Protein AF-Q117N8-F1 (afdb_monomer_lite)

Structure (mmCIF, N/CA/C/O backbone):
data_AF-Q117N8-F1
#
_entry.id   AF-Q117N8-F1
#
loop_
_atom_site.group_PDB
_atom_site.id
_atom_site.type_symbol
_atom_site.label_atom_id
_atom_site.label_alt_id
_atom_site.label_comp_id
_atom_site.label_asym_id
_atom_site.label_entity_id
_atom_site.label_seq_id
_atom_site.pdbx_PDB_ins_code
_atom_site.Cartn_x
_atom_site.Cartn_y
_atom_site.Cartn_z
_atom_site.occupancy
_atom_site.B_iso_or_equiv
_atom_site.auth_seq_id
_atom_site.auth_comp_id
_atom_site.auth_asym_id
_atom_site.auth_atom_id
_atom_site.pdbx_PDB_model_num
ATOM 1 N N . MET A 1 1 ? 3.685 -22.606 -21.678 1.00 60.94 1 MET A N 1
ATOM 2 C CA . MET A 1 1 ? 3.085 -22.719 -20.333 1.00 60.94 1 MET A CA 1
ATOM 3 C C . MET A 1 1 ? 2.869 -21.292 -19.857 1.00 60.94 1 MET A C 1
ATOM 5 O O . MET A 1 1 ? 3.808 -20.521 -19.971 1.00 60.94 1 MET A O 1
ATOM 9 N N . ILE A 1 2 ? 1.645 -20.903 -19.489 1.00 78.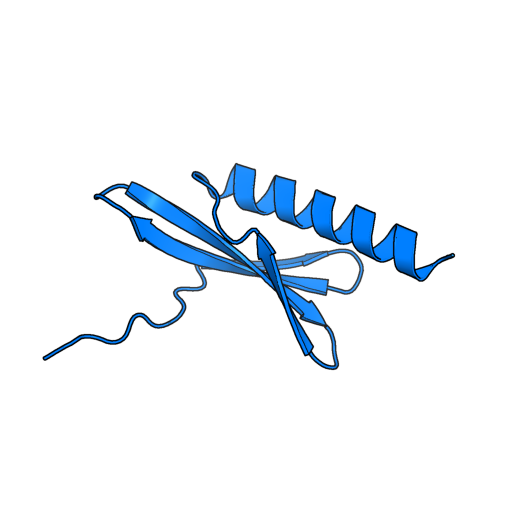94 2 ILE A N 1
ATOM 10 C CA . ILE A 1 2 ? 1.380 -19.564 -18.939 1.00 78.94 2 ILE A CA 1
ATOM 11 C C . ILE A 1 2 ? 1.801 -19.629 -17.475 1.00 78.94 2 ILE A C 1
ATOM 13 O O . ILE A 1 2 ? 1.271 -20.458 -16.738 1.00 78.94 2 ILE A O 1
ATOM 17 N N . GLU A 1 3 ? 2.790 -18.833 -17.089 1.00 79.25 3 GLU A N 1
ATOM 18 C CA . GLU A 1 3 ? 3.193 -18.713 -15.693 1.00 79.25 3 GLU A CA 1
ATOM 19 C C . GLU A 1 3 ? 2.160 -17.830 -14.978 1.00 79.25 3 GLU A C 1
ATOM 21 O O . GLU A 1 3 ? 1.907 -16.711 -15.432 1.00 79.25 3 GLU A O 1
ATOM 26 N N . PRO A 1 4 ? 1.465 -18.341 -13.949 1.00 79.44 4 PRO A N 1
ATOM 27 C CA . PRO A 1 4 ? 0.510 -17.540 -13.198 1.00 79.44 4 PRO A CA 1
ATOM 28 C C . PRO A 1 4 ? 1.227 -16.408 -12.459 1.00 79.44 4 PRO A C 1
ATOM 30 O O . PRO A 1 4 ? 2.220 -16.634 -11.769 1.00 79.44 4 PRO A O 1
ATOM 33 N N . ASP A 1 5 ? 0.685 -15.200 -12.586 1.00 78.06 5 ASP A N 1
ATOM 34 C CA . ASP A 1 5 ? 1.172 -14.016 -11.884 1.00 78.06 5 ASP A CA 1
ATOM 35 C C . ASP A 1 5 ? 0.692 -14.057 -10.427 1.00 78.06 5 ASP A C 1
ATOM 37 O O . ASP A 1 5 ? -0.434 -13.668 -10.095 1.00 78.06 5 ASP A O 1
ATOM 41 N N . PHE A 1 6 ? 1.508 -14.664 -9.566 1.00 84.38 6 PHE A N 1
ATOM 42 C CA . PHE A 1 6 ? 1.240 -14.720 -8.136 1.00 84.38 6 PHE A CA 1
ATOM 43 C C . PHE A 1 6 ? 1.613 -13.393 -7.469 1.00 84.38 6 PHE A C 1
ATOM 45 O O . PHE A 1 6 ? 2.640 -12.816 -7.820 1.00 84.38 6 PHE A O 1
ATOM 52 N N . PRO A 1 7 ? 0.859 -12.954 -6.439 1.00 86.69 7 PRO A N 1
ATOM 53 C CA . PRO A 1 7 ? 1.219 -11.765 -5.680 1.00 86.69 7 PRO A CA 1
ATOM 54 C C . PRO A 1 7 ? 2.654 -11.852 -5.158 1.00 86.69 7 PRO A C 1
ATOM 56 O O . PRO A 1 7 ? 3.014 -12.765 -4.410 1.00 86.69 7 PRO A O 1
ATOM 59 N N . HIS A 1 8 ? 3.457 -10.861 -5.508 1.00 94.56 8 HIS A N 1
ATOM 60 C CA . HIS A 1 8 ? 4.832 -10.707 -5.084 1.00 94.56 8 HIS A CA 1
ATOM 61 C C . HIS A 1 8 ? 4.893 -9.607 -4.022 1.00 94.56 8 HIS A C 1
ATOM 63 O O . HIS A 1 8 ? 5.261 -8.455 -4.268 1.00 94.56 8 HIS A O 1
ATOM 69 N N . ILE A 1 9 ? 4.480 -9.967 -2.803 1.00 97.06 9 ILE A N 1
ATOM 70 C CA . ILE A 1 9 ? 4.422 -9.029 -1.679 1.00 97.06 9 ILE A CA 1
ATOM 71 C C . ILE A 1 9 ? 5.836 -8.678 -1.209 1.00 97.06 9 ILE A C 1
ATOM 73 O O . ILE A 1 9 ? 6.523 -9.484 -0.585 1.00 97.06 9 ILE A O 1
ATOM 77 N N . ILE A 1 10 ? 6.247 -7.435 -1.447 1.00 97.69 10 ILE A N 1
ATOM 78 C CA . ILE A 1 10 ? 7.588 -6.928 -1.117 1.00 97.69 10 ILE A CA 1
ATOM 79 C C . ILE A 1 10 ? 7.642 -6.132 0.191 1.00 97.69 10 ILE A C 1
ATOM 81 O O . ILE A 1 10 ? 8.722 -5.839 0.708 1.00 97.69 10 ILE A O 1
ATOM 85 N N . LEU A 1 11 ? 6.489 -5.709 0.717 1.00 97.88 11 LEU A N 1
ATOM 86 C CA . LEU A 1 11 ? 6.405 -4.958 1.966 1.00 97.88 11 LEU A CA 1
ATOM 87 C C . LEU A 1 11 ? 5.071 -5.220 2.656 1.0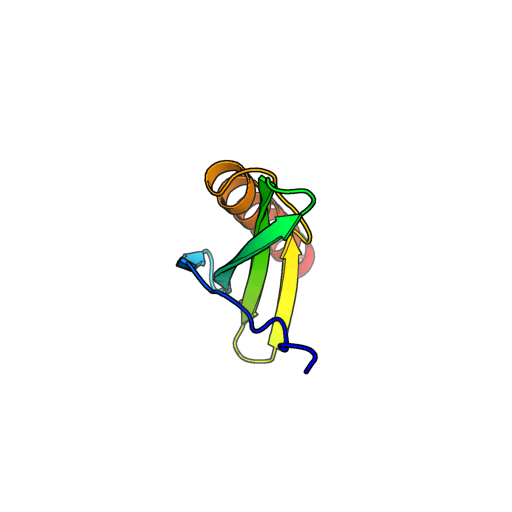0 97.88 11 LEU A C 1
ATOM 89 O O . LEU A 1 11 ? 4.018 -5.087 2.042 1.00 97.88 11 LEU A O 1
ATOM 93 N N . THR A 1 12 ? 5.127 -5.510 3.954 1.00 98.19 12 THR A N 1
ATOM 94 C CA . THR A 1 12 ? 3.948 -5.620 4.821 1.00 98.19 12 THR A CA 1
ATOM 95 C C . THR A 1 12 ? 4.105 -4.705 6.030 1.00 98.19 12 THR A C 1
ATOM 97 O O . THR A 1 12 ? 5.177 -4.669 6.634 1.00 98.19 12 THR A O 1
ATOM 100 N N . PHE A 1 13 ? 3.059 -3.962 6.395 1.00 98.06 13 PHE A N 1
ATOM 101 C CA . PHE A 1 13 ? 3.036 -3.156 7.619 1.00 98.06 13 PHE A CA 1
ATOM 102 C C . PHE A 1 13 ? 1.616 -2.905 8.129 1.00 98.06 13 PHE A C 1
ATOM 104 O O . PHE A 1 13 ? 0.664 -2.867 7.360 1.00 98.06 13 PHE A O 1
ATOM 111 N N . GLU A 1 14 ? 1.483 -2.653 9.428 1.00 98.06 14 GLU A N 1
ATOM 112 C CA . GLU A 1 14 ? 0.217 -2.241 10.039 1.00 98.06 14 GLU A CA 1
ATOM 113 C C . GLU A 1 14 ? 0.035 -0.718 9.975 1.00 98.06 14 GLU A C 1
ATOM 115 O O . GLU A 1 14 ? 0.959 0.056 10.246 1.00 98.06 14 GLU A O 1
ATOM 120 N N . TYR A 1 15 ? -1.176 -0.253 9.659 1.00 97.94 15 TYR A N 1
ATOM 121 C CA . TYR A 1 15 ? -1.525 1.166 9.720 1.00 97.94 15 TYR A CA 1
ATOM 122 C C . TYR A 1 15 ? -2.985 1.391 10.120 1.00 97.94 15 TYR A C 1
ATOM 124 O O . TYR A 1 15 ? -3.909 1.157 9.346 1.00 97.94 15 TYR A O 1
ATOM 132 N N . LYS A 1 16 ? -3.196 1.928 11.330 1.00 95.75 16 LYS A N 1
ATOM 133 C CA . LYS A 1 16 ? -4.522 2.298 11.870 1.00 95.75 16 LYS A CA 1
ATOM 134 C C . LYS A 1 16 ? -5.558 1.161 11.815 1.00 95.75 16 LYS A C 1
ATOM 136 O O . LYS A 1 16 ? -6.710 1.407 11.454 1.00 95.75 16 LYS A O 1
ATOM 141 N N . GLY A 1 17 ? -5.138 -0.050 12.185 1.00 95.00 17 GLY A N 1
ATOM 142 C CA . GLY A 1 17 ? -5.991 -1.244 12.232 1.00 95.00 17 GLY A CA 1
ATOM 143 C C . GLY A 1 17 ? -6.140 -1.979 10.898 1.00 95.00 17 GLY A C 1
ATOM 144 O O . GLY A 1 17 ? -7.022 -2.821 10.779 1.00 95.00 17 GLY A O 1
ATOM 145 N N . TRP A 1 18 ? -5.314 -1.642 9.905 1.00 97.25 18 TRP A N 1
ATOM 146 C CA . TRP A 1 18 ? -5.252 -2.325 8.617 1.00 97.25 18 TRP A CA 1
ATOM 147 C C . TRP A 1 18 ? -3.868 -2.935 8.416 1.00 97.25 18 TRP A C 1
ATOM 149 O O . TRP A 1 18 ? -2.872 -2.209 8.508 1.00 97.25 18 TRP A O 1
ATOM 159 N N . LYS A 1 19 ? -3.825 -4.208 8.023 1.00 98.31 19 LYS A N 1
ATOM 160 C CA . LYS A 1 19 ? -2.621 -4.845 7.495 1.00 98.31 19 LYS A CA 1
ATOM 161 C C . LYS A 1 19 ? -2.464 -4.431 6.037 1.00 98.31 19 LYS A C 1
ATOM 163 O O . LYS A 1 19 ? -3.326 -4.713 5.211 1.00 98.31 19 LYS A O 1
ATOM 168 N N . VAL A 1 20 ? -1.384 -3.736 5.718 1.00 98.44 20 VAL A N 1
ATOM 169 C CA . VAL A 1 20 ? -1.097 -3.221 4.380 1.00 98.44 20 VAL A CA 1
ATOM 170 C C . VAL A 1 20 ? -0.034 -4.085 3.727 1.00 98.44 20 VAL A C 1
ATOM 172 O O . VAL A 1 20 ? 1.060 -4.216 4.271 1.00 98.44 20 VAL A O 1
ATOM 175 N N . GLU A 1 21 ? -0.339 -4.628 2.555 1.00 98.50 21 GLU A N 1
ATOM 176 C CA . GLU A 1 21 ? 0.570 -5.443 1.747 1.00 98.50 21 GLU A CA 1
ATOM 177 C C . GLU A 1 21 ? 0.807 -4.747 0.405 1.00 98.50 21 GLU A C 1
ATOM 179 O O . GLU A 1 21 ? -0.142 -4.363 -0.281 1.00 98.50 21 GLU A O 1
ATOM 184 N N . ILE A 1 22 ? 2.076 -4.542 0.051 1.00 98.44 22 ILE A N 1
ATOM 185 C CA . ILE A 1 22 ? 2.480 -3.971 -1.236 1.00 98.44 22 ILE A CA 1
ATOM 186 C C . ILE A 1 22 ? 2.981 -5.092 -2.126 1.00 98.44 22 ILE A C 1
ATOM 188 O O . ILE A 1 22 ? 3.990 -5.723 -1.819 1.00 98.44 22 ILE A O 1
ATOM 192 N N . ASP A 1 23 ? 2.277 -5.271 -3.228 1.00 97.62 23 ASP A N 1
ATOM 193 C CA . ASP A 1 23 ? 2.579 -6.200 -4.301 1.00 97.62 23 ASP A CA 1
ATOM 194 C C . ASP A 1 23 ? 3.403 -5.493 -5.383 1.00 97.62 23 ASP A C 1
ATOM 196 O O . ASP A 1 23 ? 3.092 -4.348 -5.733 1.00 97.62 23 ASP A O 1
ATOM 200 N N . GLN A 1 24 ? 4.462 -6.134 -5.876 1.00 97.12 24 GLN A N 1
ATOM 201 C CA . GLN A 1 24 ? 5.293 -5.614 -6.959 1.00 97.12 24 GLN A CA 1
ATOM 202 C C . GLN A 1 24 ? 5.102 -6.444 -8.227 1.00 97.12 24 GLN A C 1
ATOM 204 O O . GLN A 1 24 ? 5.569 -7.575 -8.308 1.00 97.12 24 GLN A O 1
ATOM 209 N N . GLY A 1 25 ? 4.535 -5.810 -9.248 1.00 94.50 25 GLY A N 1
ATOM 210 C CA . GLY A 1 25 ? 4.460 -6.347 -10.602 1.00 94.50 25 GLY A CA 1
ATOM 211 C C . GLY A 1 25 ? 5.376 -5.607 -11.575 1.00 94.50 25 GLY A C 1
ATOM 212 O O . GLY A 1 25 ? 6.138 -4.706 -11.201 1.00 94.50 25 GLY A O 1
ATOM 213 N N . GLU A 1 26 ? 5.235 -5.940 -12.851 1.00 93.06 26 GLU A N 1
ATOM 214 C CA . GLU A 1 26 ? 5.888 -5.256 -13.961 1.00 93.06 26 GLU A CA 1
ATOM 215 C C . GLU A 1 26 ? 4.855 -4.888 -15.030 1.00 93.06 26 GLU A C 1
ATOM 217 O O . GLU A 1 26 ? 4.006 -5.694 -15.404 1.00 93.06 26 GLU A O 1
ATOM 222 N N . MET A 1 27 ? 4.942 -3.668 -15.556 1.00 90.62 27 MET A N 1
ATOM 223 C CA . MET A 1 27 ? 4.161 -3.240 -16.711 1.00 90.62 27 MET A CA 1
ATOM 224 C C . MET A 1 27 ? 5.082 -2.519 -17.693 1.00 90.62 27 MET A C 1
ATOM 226 O O . MET A 1 27 ? 5.678 -1.496 -17.355 1.00 90.62 27 MET A O 1
ATOM 230 N N . ASN A 1 28 ? 5.194 -3.045 -18.917 1.00 91.94 28 ASN A N 1
ATOM 231 C CA . ASN A 1 28 ? 6.047 -2.502 -19.982 1.00 91.94 28 ASN A CA 1
ATOM 232 C C . ASN A 1 28 ? 7.520 -2.307 -19.555 1.00 91.94 28 ASN A C 1
ATOM 234 O O . ASN A 1 28 ? 8.094 -1.242 -19.787 1.00 91.94 28 ASN A O 1
ATOM 238 N N . GLY A 1 29 ? 8.127 -3.291 -18.881 1.00 92.69 29 GLY A N 1
ATOM 239 C CA . GLY A 1 29 ? 9.524 -3.206 -18.429 1.00 92.69 29 GLY A CA 1
ATOM 240 C C . GLY A 1 29 ? 9.754 -2.310 -17.208 1.00 92.69 29 GLY A C 1
ATOM 241 O O . GLY A 1 29 ? 10.896 -2.101 -16.805 1.00 92.69 29 GLY A O 1
ATOM 242 N N . SER A 1 30 ? 8.694 -1.740 -16.627 1.00 94.31 30 SER A N 1
ATOM 243 C CA . SER A 1 30 ? 8.775 -0.865 -15.456 1.00 94.31 30 SER A CA 1
ATOM 244 C C . SER A 1 30 ? 8.123 -1.516 -14.244 1.00 94.31 30 SER A C 1
ATOM 246 O O . SER A 1 30 ? 7.013 -2.038 -14.336 1.00 94.31 30 SER A O 1
ATOM 248 N N . ALA A 1 31 ? 8.782 -1.429 -13.087 1.00 96.25 31 ALA A N 1
ATOM 249 C CA . ALA A 1 31 ? 8.213 -1.903 -11.833 1.00 96.25 31 ALA A CA 1
ATOM 250 C C . ALA A 1 31 ? 6.942 -1.116 -11.476 1.00 96.25 31 ALA A C 1
ATOM 252 O O . ALA A 1 31 ? 6.931 0.118 -11.460 1.00 96.25 31 ALA A O 1
ATOM 253 N N . TH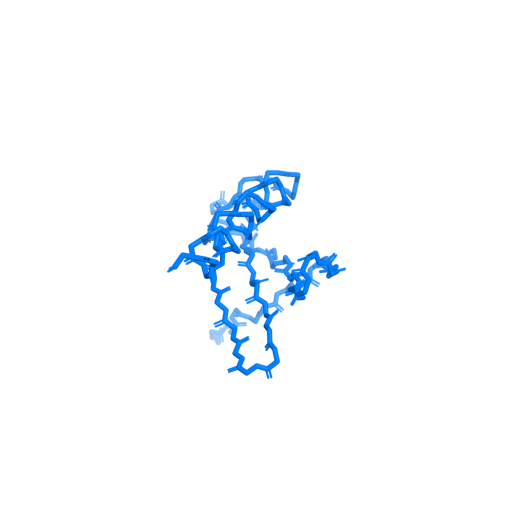R A 1 32 ? 5.889 -1.843 -11.131 1.00 97.50 32 THR A N 1
ATOM 254 C CA . THR A 1 32 ? 4.604 -1.298 -10.691 1.00 97.50 32 THR A CA 1
ATOM 255 C C . THR A 1 32 ? 4.236 -1.847 -9.328 1.00 97.50 32 THR A C 1
ATOM 257 O O . THR A 1 32 ? 4.645 -2.944 -8.967 1.00 97.50 32 THR A O 1
ATOM 260 N N . TYR A 1 33 ? 3.448 -1.087 -8.573 1.00 98.19 33 TYR A N 1
ATOM 261 C CA . TYR A 1 33 ? 3.101 -1.437 -7.202 1.00 98.19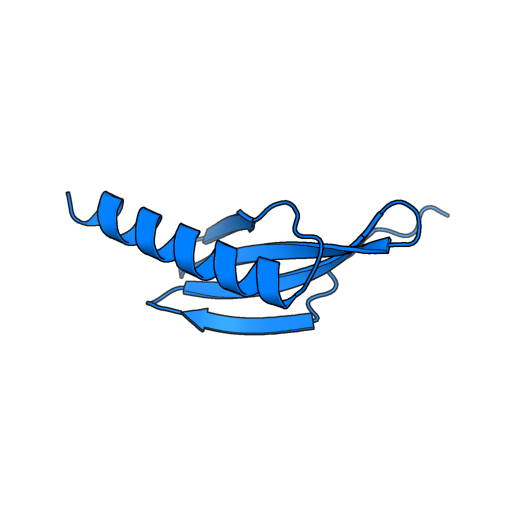 33 TYR A CA 1
ATOM 262 C C . TYR A 1 33 ? 1.591 -1.375 -6.999 1.00 98.19 33 TYR A C 1
ATOM 264 O O . TYR A 1 33 ? 0.976 -0.338 -7.262 1.00 98.19 33 TYR A O 1
ATOM 272 N N . ALA A 1 34 ? 1.007 -2.448 -6.481 1.00 98.00 34 ALA A N 1
ATOM 273 C CA . ALA A 1 34 ? -0.368 -2.479 -5.998 1.00 98.00 34 ALA A CA 1
ATOM 274 C C . ALA A 1 34 ? -0.377 -2.571 -4.468 1.00 98.00 34 ALA A C 1
ATOM 276 O O . ALA A 1 34 ? 0.591 -3.004 -3.846 1.00 98.00 34 ALA A O 1
ATOM 277 N N . VAL A 1 35 ? -1.458 -2.112 -3.839 1.00 98.50 35 VAL A N 1
ATOM 278 C CA . VAL A 1 35 ? -1.611 -2.160 -2.384 1.00 98.50 35 VAL A CA 1
ATOM 279 C C . VAL A 1 35 ? -2.924 -2.809 -1.996 1.00 98.50 35 VAL A C 1
ATOM 281 O O . VAL A 1 35 ? -4.002 -2.302 -2.326 1.00 98.50 35 VAL A O 1
ATOM 284 N N . TRP A 1 36 ? -2.806 -3.857 -1.194 1.00 98.12 36 TRP A N 1
ATOM 285 C CA . TRP A 1 36 ? -3.891 -4.521 -0.496 1.00 98.12 36 TRP A CA 1
ATOM 286 C C . TRP A 1 36 ? -3.979 -3.978 0.931 1.00 98.12 36 TRP A C 1
ATOM 288 O O . TRP A 1 36 ? -2.977 -3.861 1.635 1.00 98.12 36 TRP A O 1
ATOM 298 N N . ALA A 1 37 ? -5.182 -3.599 1.349 1.00 97.75 37 ALA A N 1
ATOM 299 C CA . ALA A 1 37 ? -5.500 -3.254 2.725 1.00 97.75 37 ALA A CA 1
ATOM 300 C C . ALA A 1 37 ? -6.414 -4.343 3.291 1.00 97.75 37 ALA A C 1
ATOM 302 O O . ALA A 1 37 ? -7.574 -4.478 2.897 1.00 97.75 37 ALA A O 1
ATOM 303 N N . ASN A 1 38 ? -5.874 -5.118 4.219 1.00 97.31 38 ASN A N 1
ATOM 304 C CA . ASN A 1 38 ? -6.525 -6.261 4.833 1.00 97.31 38 ASN A CA 1
ATOM 305 C C . ASN A 1 38 ? -6.988 -5.890 6.246 1.00 97.31 38 ASN A C 1
ATOM 307 O O . ASN A 1 38 ? -6.337 -5.129 6.964 1.00 97.31 38 ASN A O 1
ATOM 311 N N . TYR A 1 39 ? -8.133 -6.428 6.636 1.00 91.88 39 TYR A N 1
ATOM 312 C CA . TYR A 1 39 ? -8.736 -6.304 7.960 1.00 91.88 39 TYR A CA 1
ATOM 313 C C . TYR A 1 39 ? -9.288 -7.672 8.365 1.00 91.88 39 TYR A C 1
ATOM 315 O O . TYR A 1 39 ? -9.367 -8.576 7.538 1.00 91.88 39 TYR A O 1
ATOM 323 N N . ASN A 1 40 ? -9.692 -7.833 9.627 1.00 90.06 40 ASN A N 1
ATOM 324 C CA . ASN A 1 40 ? -10.031 -9.148 10.194 1.00 90.06 40 ASN A CA 1
ATOM 325 C C . ASN A 1 40 ? -10.985 -9.993 9.334 1.00 90.06 40 ASN A C 1
ATOM 327 O O . ASN A 1 40 ? -10.858 -11.212 9.302 1.00 90.06 40 ASN A O 1
ATOM 331 N N . ASN A 1 41 ? -11.917 -9.345 8.630 1.00 89.31 41 ASN A N 1
ATOM 332 C CA . ASN A 1 41 ? -12.989 -10.018 7.902 1.00 89.31 41 ASN A CA 1
ATOM 333 C C . ASN A 1 41 ? -12.915 -9.795 6.380 1.00 89.31 41 ASN A C 1
ATOM 335 O O . ASN A 1 41 ? -13.917 -10.000 5.696 1.00 89.31 41 ASN A O 1
ATOM 339 N N . GLY A 1 42 ? -11.788 -9.326 5.832 1.00 92.25 42 GLY A N 1
ATOM 340 C CA . GLY A 1 42 ? -11.676 -9.141 4.386 1.00 92.25 42 GLY A CA 1
ATOM 341 C C . GLY A 1 42 ? -10.410 -8.446 3.896 1.00 92.25 42 GLY A C 1
ATOM 342 O O . GLY A 1 42 ? -9.570 -7.979 4.662 1.00 92.25 42 GLY A O 1
ATOM 343 N N . CYS A 1 43 ? -10.305 -8.359 2.575 1.00 94.12 43 CYS A N 1
ATOM 344 C CA . CYS A 1 43 ? -9.237 -7.677 1.859 1.00 94.12 43 CYS A CA 1
ATOM 345 C C . CYS A 1 43 ? -9.829 -6.713 0.830 1.00 94.12 43 CYS A C 1
ATOM 347 O O . CYS A 1 43 ? -10.930 -6.914 0.315 1.00 94.12 43 CYS A O 1
ATOM 349 N N . VAL A 1 44 ? -9.111 -5.633 0.537 1.00 95.94 44 VAL A N 1
ATOM 350 C CA . VAL A 1 44 ? -9.495 -4.698 -0.520 1.00 95.94 44 VAL A CA 1
ATOM 351 C C . VAL A 1 44 ? -8.268 -4.086 -1.169 1.00 95.94 44 VAL A C 1
ATOM 353 O O . VAL A 1 44 ? -7.302 -3.733 -0.496 1.00 95.94 44 VAL A O 1
ATOM 356 N N . VAL A 1 45 ? -8.326 -3.906 -2.486 1.00 97.06 45 VAL A N 1
ATOM 357 C CA . VAL A 1 45 ? -7.310 -3.161 -3.230 1.00 97.06 45 VAL A CA 1
ATOM 358 C C . VAL A 1 45 ? -7.469 -1.670 -2.915 1.00 97.06 45 VAL A C 1
ATOM 360 O O . VAL A 1 45 ? -8.395 -1.008 -3.385 1.00 97.06 45 VAL A O 1
ATOM 363 N N . ALA A 1 46 ? -6.576 -1.136 -2.084 1.00 97.75 46 ALA A N 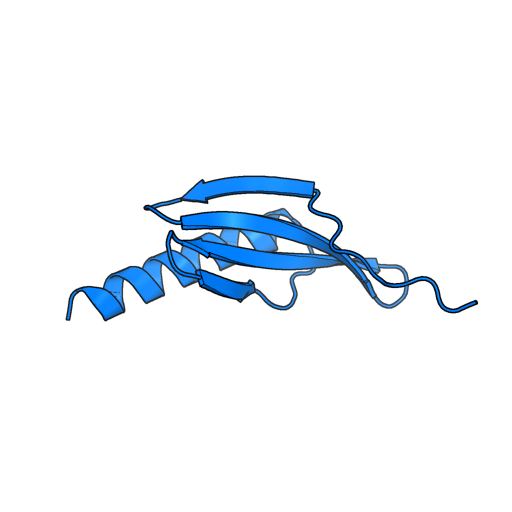1
ATOM 364 C CA . ALA A 1 46 ? -6.554 0.276 -1.707 1.00 97.75 46 ALA A CA 1
ATOM 365 C C . ALA A 1 46 ? -5.913 1.146 -2.798 1.00 97.75 46 ALA A C 1
ATOM 367 O O . ALA A 1 46 ? -6.323 2.290 -3.016 1.00 97.75 46 ALA A O 1
ATOM 368 N N . VAL A 1 47 ? -4.902 0.604 -3.484 1.00 98.25 47 VAL A N 1
ATOM 369 C CA . VAL A 1 47 ? -4.199 1.261 -4.590 1.00 98.25 47 VAL A CA 1
ATOM 370 C C . VAL A 1 47 ? -3.984 0.230 -5.698 1.00 98.25 47 VAL A C 1
ATOM 372 O O . VAL A 1 47 ? -3.169 -0.665 -5.511 1.00 98.25 47 VAL A O 1
ATOM 375 N N . PRO A 1 48 ? -4.676 0.329 -6.844 1.00 96.75 48 PRO A N 1
ATOM 376 C CA . PRO A 1 48 ? -4.529 -0.656 -7.916 1.00 96.75 48 PRO A CA 1
ATOM 377 C C . PRO A 1 48 ? -3.205 -0.519 -8.674 1.00 96.75 48 PRO A C 1
ATOM 379 O O . PRO A 1 48 ? -2.734 -1.484 -9.256 1.00 96.75 48 PRO A O 1
ATOM 382 N N . LEU A 1 49 ? -2.616 0.682 -8.685 1.00 97.00 49 LEU A N 1
ATOM 383 C CA . LEU A 1 49 ? -1.376 0.963 -9.400 1.00 97.00 49 LEU A CA 1
ATOM 384 C C . LEU A 1 49 ? -0.666 2.193 -8.828 1.00 97.00 49 LEU A C 1
ATOM 386 O O . LEU A 1 49 ? -1.276 3.258 -8.666 1.00 97.00 49 LEU A O 1
ATOM 390 N N . ALA A 1 50 ? 0.633 2.061 -8.592 1.00 98.12 50 ALA A N 1
ATOM 391 C CA . ALA A 1 50 ? 1.584 3.122 -8.301 1.00 98.12 50 ALA A CA 1
ATOM 392 C C . ALA A 1 50 ? 2.907 2.850 -9.035 1.00 98.12 50 ALA A C 1
ATOM 394 O O . ALA A 1 50 ? 3.291 1.701 -9.237 1.00 98.12 50 ALA A O 1
ATOM 395 N N . SER A 1 51 ? 3.613 3.914 -9.418 1.00 97.25 51 SER A N 1
ATOM 396 C CA . SER A 1 51 ? 4.893 3.845 -10.142 1.00 97.25 51 SER A CA 1
ATOM 397 C C . SER A 1 51 ? 6.112 3.706 -9.226 1.00 97.25 51 SER A C 1
ATOM 399 O O . SER A 1 51 ? 7.225 3.492 -9.693 1.00 97.25 51 SER A O 1
ATOM 401 N N . SER A 1 52 ? 5.932 3.848 -7.911 1.00 97.75 52 SER A N 1
ATOM 402 C CA . SER A 1 52 ? 6.995 3.648 -6.931 1.00 97.75 52 SER A CA 1
ATOM 403 C C . SER A 1 52 ? 6.440 3.125 -5.611 1.00 97.75 52 SER A C 1
ATOM 405 O O . SER A 1 52 ? 5.298 3.405 -5.231 1.00 97.75 52 SER A O 1
ATOM 407 N N . ARG A 1 53 ? 7.285 2.422 -4.854 1.00 97.44 53 ARG A N 1
ATOM 408 C CA . ARG A 1 53 ? 6.957 1.952 -3.501 1.00 97.44 53 ARG A CA 1
ATOM 409 C C . ARG A 1 53 ? 6.589 3.099 -2.555 1.00 97.44 53 ARG A C 1
ATOM 411 O O . ARG A 1 53 ? 5.681 2.964 -1.740 1.00 97.44 53 ARG A O 1
ATOM 418 N N . GLN A 1 54 ? 7.277 4.238 -2.653 1.00 98.31 54 GLN A N 1
ATOM 419 C CA . GLN A 1 54 ? 6.997 5.416 -1.821 1.00 98.31 54 GLN A CA 1
ATOM 420 C C . GLN A 1 54 ? 5.601 5.975 -2.114 1.00 98.31 54 GLN A C 1
ATOM 422 O O . GLN A 1 54 ? 4.848 6.283 -1.188 1.00 98.31 54 GLN A O 1
ATOM 427 N N . GLU A 1 55 ? 5.237 6.045 -3.395 1.00 98.50 55 GLU A N 1
ATOM 428 C CA . GLU A 1 55 ? 3.916 6.488 -3.826 1.00 98.50 55 GLU A CA 1
ATOM 429 C C . GLU A 1 55 ? 2.819 5.510 -3.387 1.00 98.50 55 GLU A C 1
ATOM 431 O O . GLU A 1 55 ? 1.779 5.939 -2.879 1.00 98.50 55 GLU A O 1
ATOM 436 N N . ALA A 1 56 ? 3.077 4.202 -3.489 1.00 98.56 56 ALA A N 1
ATOM 437 C CA . ALA A 1 56 ? 2.191 3.155 -2.990 1.00 98.56 56 ALA A CA 1
ATOM 438 C C . ALA A 1 56 ? 1.904 3.330 -1.487 1.00 98.56 56 ALA A C 1
ATOM 440 O O . ALA A 1 56 ? 0.743 3.422 -1.086 1.00 98.56 56 ALA A O 1
ATOM 441 N N . VAL A 1 57 ? 2.944 3.495 -0.658 1.00 98.62 57 VAL A N 1
ATOM 442 C CA . VAL A 1 57 ? 2.802 3.739 0.793 1.00 98.62 57 VAL A CA 1
ATOM 443 C C . VAL A 1 57 ? 2.013 5.020 1.072 1.00 98.62 57 VAL A C 1
ATOM 445 O O . VAL A 1 57 ? 1.117 5.034 1.924 1.00 98.62 57 VAL A O 1
ATOM 448 N N . ARG A 1 58 ? 2.337 6.116 0.375 1.00 98.69 58 ARG A N 1
ATOM 449 C CA . ARG A 1 58 ? 1.681 7.416 0.565 1.00 98.69 58 ARG A CA 1
ATOM 450 C C . ARG A 1 58 ? 0.184 7.321 0.268 1.00 98.69 58 ARG A C 1
ATOM 452 O O . ARG A 1 58 ? -0.631 7.739 1.096 1.00 98.69 58 ARG A O 1
ATOM 459 N N . ARG A 1 59 ? -0.185 6.737 -0.875 1.00 98.75 59 ARG A N 1
ATOM 460 C CA . ARG A 1 59 ? -1.584 6.562 -1.292 1.00 98.75 59 ARG A CA 1
ATOM 461 C C . ARG A 1 59 ? -2.336 5.570 -0.411 1.00 98.75 59 ARG A C 1
ATOM 463 O O . ARG A 1 59 ? -3.481 5.849 -0.064 1.00 98.75 59 ARG A O 1
ATOM 470 N N . ALA A 1 60 ? -1.694 4.494 0.042 1.00 98.50 60 ALA A N 1
ATOM 471 C CA . ALA A 1 60 ? -2.287 3.548 0.987 1.00 98.50 60 ALA A CA 1
ATOM 472 C C . ALA A 1 60 ? -2.739 4.244 2.277 1.00 98.50 60 ALA A C 1
ATOM 474 O O . ALA A 1 60 ? -3.895 4.139 2.689 1.00 98.50 60 ALA A O 1
ATOM 475 N N . LYS A 1 61 ? -1.854 5.051 2.877 1.00 98.44 61 LYS A N 1
ATOM 476 C CA . LYS A 1 61 ? -2.178 5.821 4.087 1.00 98.44 61 LYS A CA 1
ATOM 477 C C . LYS A 1 61 ? -3.313 6.819 3.842 1.00 98.44 61 LYS A C 1
ATOM 479 O O . LYS A 1 61 ? -4.185 6.966 4.698 1.00 98.44 61 LYS A O 1
ATOM 484 N N . GLN A 1 62 ? -3.333 7.499 2.692 1.00 98.44 62 GLN A N 1
ATOM 485 C CA . GLN A 1 62 ? -4.417 8.423 2.325 1.00 98.44 62 GLN A CA 1
ATOM 486 C C . GLN A 1 62 ? -5.767 7.712 2.173 1.00 98.44 62 GLN A C 1
ATOM 488 O O . GLN A 1 62 ? -6.778 8.196 2.695 1.00 98.44 62 GLN A O 1
ATOM 493 N N . TRP A 1 63 ? -5.775 6.554 1.514 1.00 98.06 63 TRP A N 1
ATOM 494 C CA . TRP A 1 63 ? -6.963 5.725 1.352 1.00 98.06 63 TRP A CA 1
ATOM 495 C C . TRP A 1 63 ? -7.500 5.269 2.715 1.00 98.06 63 TRP A C 1
ATOM 497 O O . TRP A 1 63 ? -8.668 5.516 3.018 1.00 98.06 63 TRP A O 1
ATOM 507 N N . ILE A 1 64 ? -6.637 4.734 3.589 1.00 97.44 64 ILE A N 1
ATOM 508 C CA . ILE A 1 64 ? -7.014 4.283 4.941 1.00 97.44 64 ILE A CA 1
ATOM 509 C C . ILE A 1 64 ? -7.567 5.444 5.771 1.00 97.44 64 ILE A C 1
ATOM 511 O O . ILE A 1 64 ? -8.611 5.323 6.412 1.00 97.44 64 ILE A O 1
ATOM 515 N N . ASN A 1 65 ? -6.906 6.603 5.736 1.00 97.56 65 ASN A N 1
ATOM 516 C CA . ASN A 1 65 ? -7.374 7.792 6.446 1.00 97.56 65 ASN A CA 1
ATOM 517 C C . ASN A 1 65 ? -8.767 8.228 5.977 1.00 97.56 65 ASN A C 1
ATOM 519 O O . ASN A 1 65 ? -9.600 8.600 6.802 1.00 97.56 65 ASN A O 1
ATOM 523 N N . THR A 1 66 ? -9.033 8.164 4.673 1.00 96.94 66 TH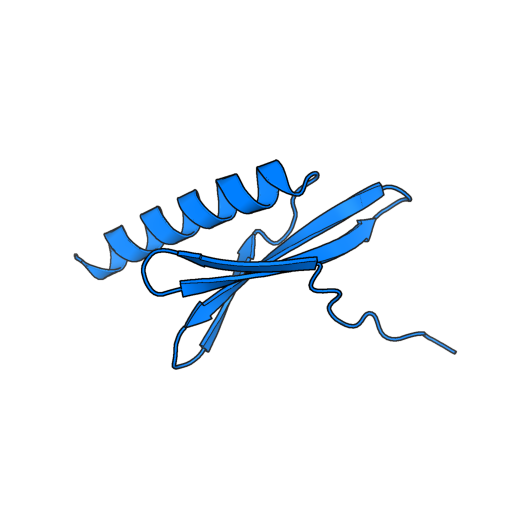R A N 1
ATOM 524 C CA . THR A 1 66 ? -10.346 8.486 4.101 1.00 96.94 66 THR A CA 1
ATOM 525 C C . THR A 1 66 ? -11.395 7.455 4.507 1.00 96.94 66 THR A C 1
ATOM 527 O O . THR A 1 66 ? -12.496 7.825 4.915 1.00 96.94 66 THR A O 1
ATOM 530 N N . ARG A 1 67 ? -11.053 6.163 4.456 1.00 93.69 67 ARG A N 1
ATOM 531 C CA . ARG A 1 67 ? -11.964 5.072 4.815 1.00 93.69 67 ARG A CA 1
ATOM 532 C C . ARG A 1 67 ? -12.361 5.128 6.289 1.00 93.69 67 ARG A C 1
ATOM 534 O O . ARG A 1 67 ? -13.545 5.094 6.603 1.00 93.69 67 ARG A O 1
ATOM 541 N N . ASN A 1 68 ? -11.393 5.333 7.178 1.00 93.31 68 ASN A N 1
ATOM 542 C CA . ASN A 1 68 ? -11.646 5.450 8.613 1.00 93.31 68 ASN A CA 1
ATOM 543 C C . ASN A 1 68 ? -12.451 6.708 8.981 1.00 93.31 68 ASN A C 1
ATOM 545 O O . ASN A 1 68 ? -13.115 6.703 10.010 1.00 93.31 68 ASN A O 1
ATOM 549 N N . LYS A 1 69 ? -12.405 7.784 8.178 1.00 92.50 69 LYS A N 1
ATOM 550 C CA . LYS A 1 69 ? -13.294 8.944 8.367 1.00 92.50 69 LYS A CA 1
ATOM 551 C C . LYS A 1 69 ? -14.743 8.596 8.027 1.00 92.50 69 LYS A C 1
ATOM 553 O O . LYS A 1 69 ? -15.618 8.913 8.818 1.00 92.50 69 LYS A O 1
ATOM 558 N N . LYS A 1 70 ? -14.978 7.910 6.901 1.00 84.62 70 LYS A N 1
ATOM 559 C CA . LYS A 1 70 ? -16.328 7.502 6.474 1.00 84.62 70 LYS A CA 1
ATOM 560 C C . LYS A 1 70 ? -17.004 6.543 7.453 1.00 84.62 70 LYS A C 1
ATOM 562 O O . LYS A 1 70 ? -18.201 6.637 7.636 1.00 84.62 70 LYS A O 1
ATOM 567 N N . ASN A 1 71 ? -16.243 5.658 8.094 1.00 77.50 71 ASN A N 1
ATOM 568 C CA . ASN A 1 71 ? -16.796 4.693 9.052 1.00 77.50 71 ASN A CA 1
ATOM 569 C C . ASN A 1 71 ? -17.174 5.310 10.419 1.00 77.50 71 ASN A C 1
ATOM 571 O O . ASN A 1 71 ? -17.673 4.593 11.278 1.00 77.50 71 ASN A O 1
ATOM 575 N N . LYS A 1 72 ? -16.863 6.592 10.667 1.00 66.31 72 LYS A N 1
ATOM 576 C CA . LYS A 1 72 ? -17.155 7.292 11.936 1.00 66.31 72 LYS A CA 1
ATOM 577 C C . LYS A 1 72 ? -18.397 8.191 11.876 1.00 66.31 72 LYS A C 1
ATOM 579 O O . LYS A 1 72 ? -18.774 8.743 12.905 1.00 66.31 72 LYS A O 1
ATOM 584 N N . THR A 1 73 ? -18.957 8.370 10.686 1.00 51.84 73 THR A N 1
ATOM 585 C CA . THR A 1 73 ? -20.203 9.095 10.386 1.00 51.84 73 THR A CA 1
ATOM 586 C C . THR A 1 73 ? -21.287 8.095 10.062 1.00 51.84 73 THR A C 1
ATOM 588 O O . THR A 1 73 ? -22.419 8.309 10.531 1.00 51.84 73 THR A O 1
#

Organism: Trichodesmium erythraeum (strain IMS101) (NCBI:txid203124)

Sequence (73 aa):
MIEPDFPHIILTFEYKGWKVEIDQGEMNGSATYAVWANYNNGCVVAVPLASSRQEAVRRAKQWINTRNKKNKT

Foldseek 3Di:
DDDDDDFPFPDWDDDPQWIKTWGWDDDPNAIWIWIWTDHPPDIDTQGGTDRDPVRNVVSSNVSVVVVVVVVVD

Radius of gyration: 13.2 Å; chains: 1; bounding box: 30×32×33 Å

pLDDT: mean 93.29, std 8.89, range [51.84, 98.75]

Secondary structure (DSSP, 8-state):
-PPP----EEEEEEETTEEEEEEEEEETTEEEEEEEEEETTEEEEEEEEESSHHHHHHHHHHHHHHHHHHTT-